Protein AF-A0A820MIR4-F1 (afdb_monomer)

Structure (mmCIF, N/CA/C/O backbone):
data_AF-A0A820MIR4-F1
#
_entry.id   AF-A0A820MIR4-F1
#
loop_
_atom_site.group_PDB
_atom_site.id
_atom_site.type_symbol
_atom_site.label_atom_id
_atom_site.label_alt_id
_atom_site.label_comp_id
_atom_site.label_asym_id
_atom_site.label_entity_id
_atom_site.label_seq_id
_atom_site.pdbx_PDB_ins_code
_atom_site.Cartn_x
_atom_site.Cartn_y
_atom_site.Cartn_z
_atom_site.occupancy
_atom_site.B_iso_or_equiv
_atom_site.auth_seq_id
_atom_site.auth_comp_id
_atom_site.auth_asym_id
_atom_site.auth_atom_id
_atom_site.pdbx_PDB_model_num
ATOM 1 N N . LYS A 1 1 ? 10.603 16.743 -13.300 1.00 85.00 1 LYS A N 1
ATOM 2 C CA . LYS A 1 1 ? 11.021 15.489 -12.616 1.00 85.00 1 LYS A CA 1
ATOM 3 C C . LYS A 1 1 ? 10.578 14.235 -13.383 1.00 85.00 1 LYS A C 1
ATOM 5 O O . LYS A 1 1 ? 11.448 13.478 -13.778 1.00 85.00 1 LYS A O 1
ATOM 10 N N . ILE A 1 2 ? 9.287 14.057 -13.701 1.00 94.00 2 ILE A N 1
ATOM 11 C CA . ILE A 1 2 ? 8.796 12.882 -14.462 1.00 94.00 2 ILE A CA 1
ATOM 12 C C . ILE A 1 2 ? 9.380 12.801 -15.887 1.00 94.00 2 ILE A C 1
ATOM 14 O O . ILE A 1 2 ? 9.874 11.751 -16.275 1.00 94.00 2 ILE A O 1
ATOM 18 N N . ILE A 1 3 ? 9.421 13.915 -16.632 1.00 94.75 3 ILE A N 1
ATOM 19 C CA . ILE A 1 3 ? 9.989 13.959 -18.000 1.00 94.75 3 ILE A CA 1
ATOM 20 C C . ILE A 1 3 ? 11.450 13.473 -18.031 1.00 94.75 3 ILE A C 1
ATOM 22 O O . ILE A 1 3 ? 11.845 12.747 -18.939 1.00 94.75 3 ILE A O 1
ATOM 26 N N . ALA A 1 4 ? 12.241 13.818 -17.009 1.00 94.31 4 ALA A N 1
ATOM 27 C CA . ALA A 1 4 ? 13.628 13.372 -16.893 1.00 94.31 4 ALA A CA 1
ATOM 28 C C . ALA A 1 4 ? 13.730 11.854 -16.643 1.00 94.31 4 ALA A C 1
ATOM 30 O O . ALA A 1 4 ? 14.529 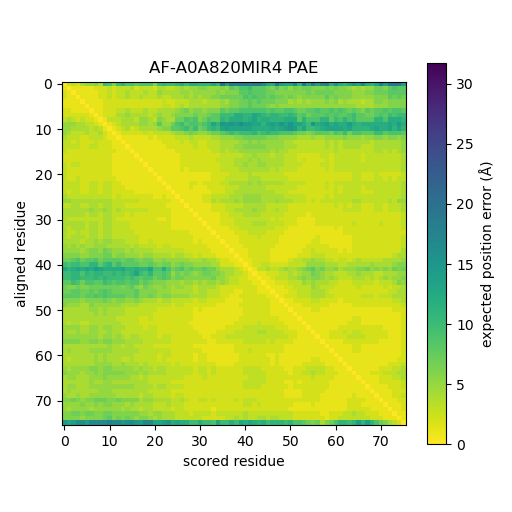11.186 -17.292 1.00 94.31 4 ALA A O 1
ATOM 31 N N . ALA A 1 5 ? 12.887 11.291 -15.769 1.00 92.19 5 ALA A N 1
ATOM 32 C CA . ALA A 1 5 ? 12.834 9.844 -15.529 1.00 92.19 5 ALA A CA 1
ATOM 33 C C . ALA A 1 5 ? 12.337 9.061 -16.763 1.00 92.19 5 ALA A C 1
ATOM 35 O O . ALA A 1 5 ? 12.868 8.000 -17.094 1.00 92.19 5 ALA A O 1
ATOM 36 N N . HIS A 1 6 ? 11.368 9.616 -17.498 1.00 93.12 6 HIS A N 1
ATOM 37 C CA . HIS A 1 6 ? 10.912 9.055 -18.769 1.00 93.12 6 HIS A CA 1
ATOM 38 C C . HIS A 1 6 ? 12.034 9.064 -19.816 1.00 93.12 6 HIS A C 1
ATOM 40 O O . HIS A 1 6 ? 12.274 8.063 -20.485 1.00 93.12 6 HIS A O 1
ATOM 46 N N . ALA A 1 7 ? 12.791 10.162 -19.913 1.00 93.06 7 ALA A N 1
ATOM 47 C CA . ALA A 1 7 ? 13.931 10.257 -20.818 1.00 93.06 7 ALA A CA 1
ATOM 48 C C . ALA A 1 7 ? 15.017 9.200 -20.538 1.00 93.06 7 ALA A C 1
ATOM 50 O O . ALA A 1 7 ? 15.648 8.746 -21.490 1.00 93.06 7 ALA A O 1
ATOM 51 N N . GLN A 1 8 ? 15.203 8.788 -19.277 1.00 89.81 8 GLN A N 1
ATOM 52 C CA . GLN A 1 8 ? 16.113 7.701 -18.877 1.00 89.81 8 GLN A CA 1
ATOM 53 C C . GLN A 1 8 ? 15.589 6.301 -19.246 1.00 89.81 8 GLN A C 1
ATOM 55 O O . GLN A 1 8 ? 16.346 5.336 -19.230 1.00 89.81 8 GLN A O 1
ATOM 60 N N . SER A 1 9 ? 14.306 6.186 -19.595 1.00 89.38 9 SER A N 1
ATOM 61 C CA . SER A 1 9 ? 13.634 4.924 -19.924 1.00 89.38 9 SER A CA 1
ATOM 62 C C . SER A 1 9 ? 13.385 4.751 -21.430 1.00 89.38 9 SER A C 1
ATOM 64 O O . SER A 1 9 ? 12.669 3.839 -21.822 1.00 89.38 9 SER A O 1
ATOM 66 N N . ARG A 1 10 ? 13.982 5.601 -22.285 1.00 85.38 10 ARG A N 1
ATOM 67 C CA . ARG A 1 10 ? 13.734 5.649 -23.744 1.00 85.38 10 ARG A CA 1
ATOM 68 C C . ARG A 1 10 ? 13.932 4.328 -24.490 1.00 85.38 10 ARG A C 1
ATOM 70 O O . ARG A 1 10 ? 13.291 4.128 -25.511 1.00 85.38 10 ARG A O 1
ATOM 77 N N . ASN A 1 11 ? 14.802 3.454 -23.989 1.00 92.00 11 ASN A N 1
ATOM 78 C CA . ASN A 1 11 ? 15.134 2.177 -24.628 1.00 92.00 11 ASN A CA 1
ATOM 79 C C . ASN A 1 11 ? 14.453 0.977 -23.948 1.00 92.00 11 ASN A C 1
ATOM 81 O O . ASN A 1 11 ? 14.856 -0.160 -24.171 1.00 92.00 11 ASN A O 1
ATOM 85 N N . ILE A 1 12 ? 13.471 1.218 -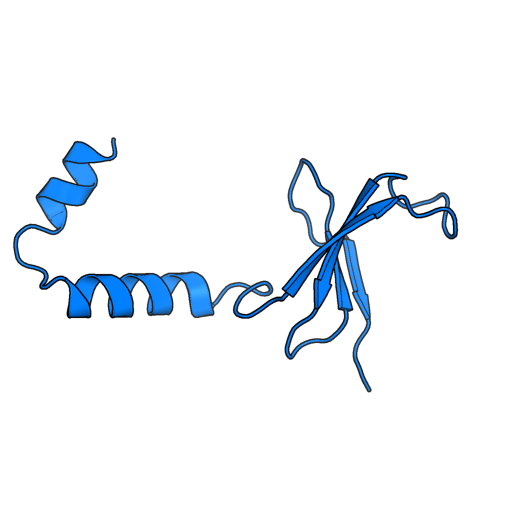23.074 1.00 95.31 12 ILE A N 1
ATOM 86 C CA . ILE A 1 12 ? 12.736 0.169 -22.363 1.00 95.31 12 ILE A CA 1
ATOM 87 C C . ILE A 1 12 ? 11.416 -0.065 -23.098 1.00 95.31 12 ILE A C 1
ATOM 89 O O . ILE A 1 12 ? 10.681 0.884 -23.374 1.00 95.31 12 ILE A O 1
ATOM 93 N N . THR A 1 13 ? 11.102 -1.323 -23.413 1.00 96.56 13 THR A N 1
ATOM 94 C CA . THR A 1 13 ? 9.803 -1.661 -24.005 1.00 96.56 13 THR A CA 1
ATOM 95 C C . THR A 1 13 ? 8.674 -1.431 -22.990 1.00 96.56 13 THR A C 1
ATOM 97 O O . THR A 1 13 ? 8.911 -1.467 -21.779 1.00 96.56 13 THR A O 1
ATOM 100 N N . PRO A 1 14 ? 7.418 -1.231 -23.427 1.00 95.62 14 PRO A N 1
ATOM 101 C CA . PRO A 1 14 ? 6.298 -1.108 -22.496 1.00 95.62 14 PRO A CA 1
ATOM 102 C C . PRO A 1 14 ? 6.159 -2.305 -21.544 1.00 95.62 14 PRO A C 1
ATOM 104 O O . PRO A 1 14 ? 5.786 -2.124 -20.387 1.00 95.62 14 PRO A O 1
ATOM 107 N N . GLU A 1 15 ? 6.478 -3.516 -22.006 1.00 97.38 15 GLU A N 1
ATOM 108 C CA . GLU A 1 15 ? 6.394 -4.727 -21.187 1.00 97.38 15 GLU A CA 1
ATOM 109 C C . GLU A 1 15 ? 7.511 -4.779 -20.140 1.00 97.38 15 GLU A C 1
ATOM 111 O O . GLU A 1 15 ? 7.245 -4.959 -18.950 1.00 97.38 1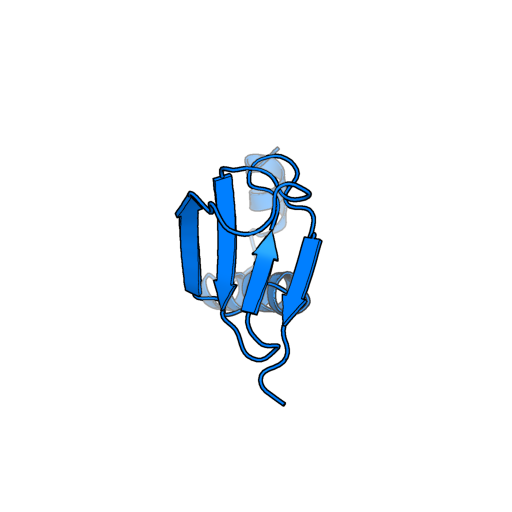5 GLU A O 1
ATOM 116 N N . ASP A 1 16 ? 8.749 -4.484 -20.541 1.00 96.44 16 ASP A N 1
ATOM 117 C CA . ASP A 1 16 ? 9.874 -4.392 -19.607 1.00 96.44 16 ASP A CA 1
ATOM 118 C C . ASP A 1 16 ? 9.657 -3.289 -18.567 1.00 96.44 16 ASP A C 1
ATOM 120 O O . ASP A 1 16 ? 10.026 -3.448 -17.401 1.00 96.44 16 ASP A O 1
ATOM 124 N N . ALA A 1 17 ? 9.022 -2.179 -18.955 1.00 96.31 17 ALA A N 1
ATOM 125 C CA . ALA A 1 17 ? 8.673 -1.100 -18.042 1.00 96.31 17 ALA A CA 1
ATOM 126 C C . ALA A 1 17 ? 7.662 -1.561 -16.977 1.00 96.31 17 ALA A C 1
ATOM 128 O O . ALA A 1 17 ? 7.870 -1.282 -15.793 1.00 96.31 17 ALA A O 1
ATOM 129 N N . LYS A 1 18 ? 6.619 -2.315 -17.361 1.00 96.94 18 LYS A N 1
ATOM 130 C CA . LYS A 1 18 ? 5.656 -2.910 -16.414 1.00 96.94 18 LYS A CA 1
ATOM 131 C C . LYS A 1 18 ? 6.338 -3.891 -15.467 1.00 96.94 18 LYS A C 1
ATOM 133 O O . LYS A 1 18 ? 6.164 -3.790 -14.254 1.00 96.94 18 LYS A O 1
ATOM 138 N N . ILE A 1 19 ? 7.158 -4.803 -15.994 1.00 97.12 19 ILE A N 1
ATOM 139 C CA . ILE A 1 19 ? 7.886 -5.787 -15.181 1.00 97.12 19 ILE A CA 1
ATOM 140 C C . ILE A 1 19 ? 8.833 -5.078 -14.209 1.00 97.12 19 ILE A C 1
ATOM 142 O O . ILE A 1 19 ? 8.881 -5.420 -13.027 1.00 97.12 19 ILE A O 1
ATOM 146 N N . LYS A 1 20 ? 9.579 -4.071 -14.675 1.00 95.50 20 LYS A N 1
ATOM 147 C CA . LYS A 1 20 ? 10.498 -3.292 -13.836 1.00 95.50 20 LYS A CA 1
ATOM 148 C C . LYS A 1 20 ? 9.754 -2.547 -12.733 1.00 95.50 20 LYS A C 1
ATOM 150 O O . LYS A 1 20 ? 10.214 -2.554 -11.595 1.00 95.50 20 LYS A O 1
ATOM 155 N N . PHE A 1 21 ? 8.602 -1.957 -13.046 1.00 96.50 21 PHE A N 1
ATOM 156 C CA . PHE A 1 21 ? 7.736 -1.330 -12.052 1.00 96.50 21 PHE A CA 1
ATOM 157 C C . PHE A 1 21 ? 7.290 -2.336 -10.984 1.00 96.50 21 PHE A C 1
ATOM 159 O O . PHE A 1 21 ? 7.491 -2.092 -9.795 1.00 96.50 21 PHE A O 1
ATOM 166 N N . LEU A 1 22 ? 6.778 -3.501 -11.398 1.00 98.12 22 LEU A N 1
ATOM 167 C CA . LEU A 1 22 ? 6.354 -4.558 -10.478 1.00 98.12 22 LEU A CA 1
ATOM 168 C C . LEU A 1 22 ? 7.505 -5.052 -9.594 1.00 98.12 22 LEU A C 1
ATOM 170 O O . LEU A 1 22 ? 7.313 -5.193 -8.393 1.00 98.12 22 LEU A O 1
ATOM 174 N N . LYS A 1 23 ? 8.711 -5.240 -10.147 1.00 96.62 23 LYS A N 1
ATOM 175 C CA . LYS A 1 23 ? 9.908 -5.648 -9.386 1.00 96.62 23 LYS A CA 1
ATOM 176 C C . LYS A 1 23 ? 10.289 -4.661 -8.279 1.00 96.62 23 LYS A C 1
ATOM 178 O O . LYS A 1 23 ? 10.816 -5.094 -7.258 1.00 96.62 23 LYS A O 1
ATOM 183 N N . ILE A 1 24 ? 10.035 -3.365 -8.474 1.00 96.19 24 ILE A N 1
ATOM 184 C CA . ILE A 1 24 ? 10.285 -2.337 -7.455 1.00 96.19 24 ILE A CA 1
ATOM 185 C C . ILE A 1 24 ? 9.258 -2.460 -6.327 1.00 96.19 24 ILE A C 1
ATOM 187 O O . ILE A 1 24 ? 9.634 -2.560 -5.162 1.00 96.19 24 ILE A O 1
ATOM 191 N N . ILE A 1 25 ? 7.966 -2.477 -6.664 1.00 97.44 25 ILE A N 1
ATOM 192 C CA . ILE A 1 25 ? 6.901 -2.410 -5.653 1.00 97.44 25 ILE A CA 1
ATOM 193 C C . ILE A 1 25 ? 6.626 -3.750 -4.960 1.00 97.44 25 ILE A C 1
ATOM 195 O O . ILE A 1 25 ? 6.062 -3.754 -3.873 1.00 97.44 25 ILE A O 1
ATOM 199 N N . TYR A 1 26 ? 7.049 -4.881 -5.537 1.00 96.44 26 TYR A N 1
ATOM 200 C CA . TYR A 1 26 ? 6.892 -6.222 -4.951 1.00 96.44 26 TYR A CA 1
ATOM 201 C C . TYR A 1 26 ? 7.511 -6.351 -3.549 1.00 96.44 26 TYR A C 1
ATOM 203 O O . TYR A 1 26 ? 7.047 -7.152 -2.740 1.00 96.44 26 TYR A O 1
ATOM 211 N N . GLN A 1 27 ? 8.549 -5.562 -3.262 1.00 94.62 27 GLN A N 1
ATOM 212 C CA . GLN A 1 27 ? 9.251 -5.572 -1.977 1.00 94.62 27 GLN A CA 1
ATOM 213 C C . GLN A 1 27 ? 8.450 -4.898 -0.855 1.00 94.62 27 GLN A C 1
ATOM 215 O O . GLN A 1 27 ? 8.802 -5.027 0.315 1.00 94.62 27 GLN A O 1
ATOM 220 N N . TRP A 1 28 ? 7.403 -4.144 -1.192 1.00 95.12 28 TRP A N 1
ATOM 221 C CA . TRP A 1 28 ? 6.613 -3.413 -0.211 1.00 95.12 28 TRP A CA 1
ATOM 222 C C . TRP A 1 28 ? 5.682 -4.362 0.545 1.00 95.12 28 TRP A C 1
ATOM 224 O O . TRP A 1 28 ? 5.052 -5.235 -0.051 1.00 95.12 28 TRP A O 1
ATOM 234 N N . SER A 1 29 ? 5.519 -4.140 1.852 1.00 93.25 29 SER A N 1
ATOM 235 C CA . SER A 1 29 ? 4.605 -4.920 2.706 1.00 93.25 29 SER A CA 1
ATOM 236 C C . SER A 1 29 ? 3.135 -4.824 2.281 1.00 93.25 29 SER A C 1
ATOM 238 O O . SER A 1 29 ? 2.319 -5.656 2.667 1.00 93.25 29 SER A O 1
ATOM 240 N N . THR A 1 30 ? 2.798 -3.822 1.469 1.00 96.19 30 THR A N 1
ATOM 241 C CA . THR A 1 30 ? 1.460 -3.561 0.932 1.00 96.19 30 THR A CA 1
ATOM 242 C C . THR A 1 30 ? 1.269 -4.070 -0.498 1.00 96.19 30 THR A C 1
ATOM 244 O O . THR A 1 30 ? 0.193 -3.886 -1.077 1.00 96.19 30 THR A O 1
ATOM 247 N N . PHE A 1 31 ? 2.266 -4.732 -1.088 1.00 97.81 31 PHE A N 1
ATOM 248 C CA . PHE A 1 31 ? 2.130 -5.306 -2.421 1.00 97.81 31 PHE A CA 1
ATOM 249 C C . PHE A 1 31 ? 1.029 -6.372 -2.466 1.00 97.81 31 PHE A C 1
ATOM 251 O O . PHE A 1 31 ? 0.953 -7.248 -1.605 1.00 97.81 31 PHE A O 1
ATOM 258 N N . GLY A 1 32 ? 0.185 -6.306 -3.500 1.00 97.50 32 GLY A N 1
ATOM 259 C CA . GLY A 1 32 ? -0.909 -7.259 -3.688 1.00 97.50 32 GLY A CA 1
ATOM 260 C C . GLY A 1 32 ? -2.000 -7.166 -2.619 1.00 97.50 32 GLY A C 1
ATOM 261 O O . GLY A 1 32 ? -2.607 -8.183 -2.297 1.00 97.50 32 GLY A O 1
ATOM 262 N N . SER A 1 33 ? -2.229 -5.978 -2.048 1.00 98.38 33 SER A N 1
ATOM 263 C CA . SER A 1 33 ? -3.289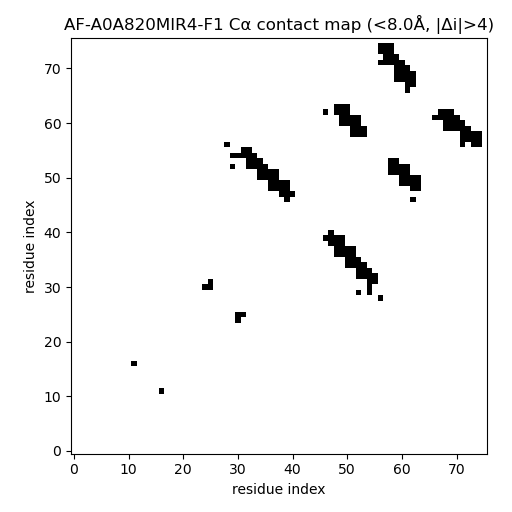 -5.773 -1.054 1.00 98.38 33 SER A CA 1
ATOM 264 C C . SER A 1 33 ? -4.596 -5.300 -1.676 1.00 98.38 33 SER A C 1
ATOM 266 O O . SER A 1 33 ? -4.594 -4.493 -2.605 1.00 98.38 33 SER A O 1
ATOM 268 N N . ALA A 1 34 ? -5.710 -5.728 -1.086 1.00 98.56 34 ALA A N 1
ATOM 269 C CA . ALA A 1 34 ? -6.974 -5.008 -1.173 1.00 98.56 34 ALA A CA 1
ATOM 270 C C . ALA A 1 34 ? -7.014 -3.932 -0.076 1.00 98.56 34 ALA A C 1
ATOM 272 O O . ALA A 1 34 ? -6.635 -4.212 1.063 1.00 98.56 34 ALA A O 1
ATOM 273 N N . PHE A 1 35 ? -7.456 -2.719 -0.415 1.00 98.25 35 PHE A N 1
ATOM 274 C CA . PHE A 1 35 ? -7.469 -1.575 0.498 1.00 98.25 35 PHE A CA 1
ATOM 275 C C . PHE A 1 35 ? -8.889 -1.121 0.826 1.00 98.25 35 PHE A C 1
ATOM 277 O O . PHE A 1 35 ? -9.737 -1.043 -0.062 1.00 98.25 35 PHE A O 1
ATOM 284 N N . PHE A 1 36 ? -9.114 -0.765 2.090 1.00 98.31 36 PHE A N 1
ATOM 285 C CA . PHE A 1 36 ? -10.396 -0.293 2.602 1.00 98.31 36 PHE A CA 1
ATOM 286 C C . PHE A 1 36 ? -10.175 0.922 3.497 1.00 98.31 36 PHE A C 1
ATOM 288 O O . PHE A 1 36 ? -9.440 0.847 4.480 1.00 98.31 36 PHE A O 1
ATOM 295 N N . GLU A 1 37 ? -10.815 2.040 3.174 1.00 97.88 37 GLU A N 1
ATOM 296 C CA . GLU A 1 37 ? -10.899 3.175 4.091 1.00 97.88 37 GLU A CA 1
ATOM 297 C C . GLU A 1 37 ? -12.052 2.937 5.058 1.00 97.88 37 GLU A C 1
ATOM 299 O O . GLU A 1 37 ? -13.186 2.693 4.643 1.00 97.88 37 GLU A O 1
ATOM 304 N N . VAL A 1 38 ? -11.756 2.974 6.354 1.00 96.69 38 VAL A N 1
ATOM 305 C CA . VAL A 1 38 ? -12.732 2.664 7.397 1.00 96.69 38 VAL A CA 1
ATOM 306 C C . VAL A 1 38 ? -12.723 3.713 8.492 1.00 96.69 38 VAL A C 1
ATOM 308 O O . VAL A 1 38 ? -11.717 4.379 8.750 1.00 96.69 38 VAL A O 1
ATOM 311 N N . LYS A 1 39 ? -13.865 3.806 9.170 1.00 97.06 39 LYS A N 1
ATOM 312 C CA . LYS A 1 39 ? -14.014 4.525 10.425 1.00 97.06 39 LYS A CA 1
ATOM 313 C C . LYS A 1 39 ? -14.130 3.501 11.554 1.00 97.06 39 LYS A C 1
ATOM 315 O O . LYS A 1 39 ? -15.122 2.780 11.610 1.00 97.06 39 LYS A O 1
ATOM 320 N N . GLN A 1 40 ? -13.114 3.394 12.400 1.00 92.25 40 GLN A N 1
ATOM 321 C CA . GLN A 1 40 ? -13.086 2.444 13.513 1.00 92.25 40 GLN A CA 1
ATOM 322 C C . GLN A 1 40 ? -13.587 3.107 14.801 1.00 92.25 40 GLN A C 1
ATOM 324 O O . GLN A 1 40 ? -13.393 4.304 15.004 1.00 92.25 40 GLN A O 1
ATOM 329 N N . THR A 1 41 ? -14.222 2.324 15.670 1.00 94.69 41 THR A N 1
ATOM 330 C CA . THR A 1 41 ? -14.773 2.788 16.957 1.00 94.69 41 THR A CA 1
ATOM 331 C C . THR A 1 41 ? -14.372 1.884 18.122 1.00 94.69 41 THR A C 1
ATOM 333 O O . THR A 1 41 ? -14.984 1.939 19.185 1.00 94.69 41 THR A O 1
ATOM 336 N N . SER A 1 42 ? -13.406 0.995 17.903 1.00 91.56 42 SER A N 1
ATOM 337 C CA . SER A 1 42 ? -13.108 -0.126 18.794 1.00 91.56 42 SER A CA 1
ATOM 338 C C . SER A 1 42 ? -11.950 0.176 19.737 1.00 91.56 42 SER A C 1
ATOM 340 O O . SER A 1 42 ? -12.005 -0.212 20.899 1.00 91.56 42 SER A O 1
ATOM 342 N N . ASP A 1 43 ? -10.911 0.858 19.246 1.00 91.25 43 ASP A N 1
ATOM 343 C CA . ASP A 1 43 ? -9.688 1.121 20.006 1.00 91.25 43 ASP A CA 1
ATOM 344 C C . ASP A 1 43 ? -9.329 2.618 19.955 1.00 91.25 43 ASP A C 1
ATOM 346 O O . ASP A 1 43 ? -8.993 3.137 18.885 1.00 91.25 43 ASP A O 1
ATOM 350 N N . PRO A 1 44 ? -9.387 3.337 21.091 1.00 91.75 44 PRO A N 1
ATOM 351 C CA . PRO A 1 44 ? -9.118 4.772 21.141 1.00 91.75 44 PRO A CA 1
ATOM 352 C C . PRO A 1 44 ? -7.636 5.134 20.950 1.00 91.75 44 PRO A C 1
ATOM 354 O O . PRO A 1 44 ? -7.323 6.312 20.798 1.00 91.75 44 PRO A O 1
ATOM 357 N N . THR A 1 45 ? -6.716 4.163 20.971 1.00 93.12 45 THR A N 1
ATOM 358 C CA . THR A 1 45 ? -5.286 4.411 20.722 1.00 93.12 45 THR A CA 1
ATOM 359 C C . THR A 1 45 ? -4.981 4.613 19.238 1.00 93.12 45 THR A C 1
ATOM 361 O O . THR A 1 45 ? -3.988 5.259 18.892 1.00 93.12 45 THR A O 1
ATOM 364 N N . PHE A 1 46 ? -5.850 4.115 18.352 1.00 93.38 46 PHE A N 1
ATOM 365 C CA . PHE A 1 46 ? -5.747 4.332 16.916 1.00 93.38 46 PHE A CA 1
ATOM 366 C C . PHE A 1 46 ? -6.563 5.549 16.461 1.00 93.38 46 PHE A C 1
ATOM 368 O O . PHE A 1 46 ? -7.601 5.866 17.046 1.00 93.38 46 PHE A O 1
ATOM 375 N N . PRO A 1 47 ? -6.156 6.211 15.361 1.00 93.94 47 PRO A N 1
ATOM 376 C CA . PRO A 1 47 ? -6.994 7.204 14.705 1.00 93.94 47 PRO A CA 1
ATOM 377 C C . PRO A 1 47 ? -8.379 6.644 14.364 1.00 93.94 47 PRO A C 1
ATOM 379 O O . PRO A 1 47 ? -8.537 5.464 14.052 1.00 93.94 47 PRO A O 1
ATOM 382 N N . GLU A 1 48 ? -9.385 7.516 14.369 1.00 95.31 48 GLU A N 1
ATOM 383 C CA . GLU A 1 48 ? -10.759 7.139 14.020 1.00 95.31 48 GLU A CA 1
ATOM 384 C C . GLU A 1 48 ? -10.862 6.692 12.550 1.00 95.31 48 GLU A C 1
ATOM 386 O O . GLU A 1 48 ? -11.621 5.788 12.222 1.00 95.31 48 GLU A O 1
ATOM 391 N N . GLN A 1 49 ? -10.063 7.295 11.664 1.00 97.00 49 GLN A N 1
ATOM 392 C CA . GLN A 1 49 ? -9.947 6.901 10.260 1.00 97.00 49 GLN A CA 1
ATOM 393 C C . GLN A 1 49 ? -8.707 6.037 10.046 1.00 97.00 49 GLN A C 1
ATOM 395 O O . GLN A 1 49 ? -7.592 6.463 10.354 1.00 97.00 49 GLN A O 1
ATOM 400 N N . LEU A 1 50 ? -8.887 4.864 9.445 1.00 97.31 50 LEU A N 1
ATOM 401 C CA . LEU A 1 50 ? -7.806 3.943 9.110 1.00 97.31 50 LEU A CA 1
ATOM 402 C C . LEU A 1 50 ? -7.881 3.510 7.651 1.00 97.31 50 LEU A C 1
ATOM 404 O O . LEU A 1 50 ? -8.959 3.405 7.067 1.00 97.31 50 LEU A O 1
ATOM 408 N N . LEU A 1 51 ? -6.716 3.206 7.086 1.00 98.25 51 LEU A N 1
ATOM 409 C CA . LEU A 1 51 ? -6.605 2.448 5.849 1.00 98.25 51 LEU A CA 1
ATOM 410 C C . LEU A 1 51 ? -6.274 0.998 6.212 1.00 98.25 51 LEU A C 1
ATOM 412 O O . LEU A 1 5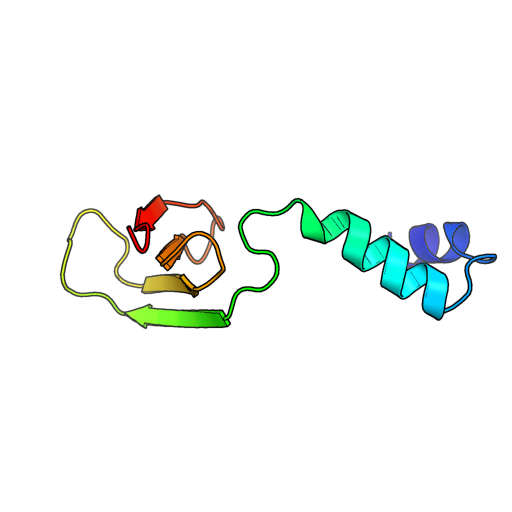1 ? -5.200 0.722 6.740 1.00 98.25 51 LEU A O 1
ATOM 416 N N . ILE A 1 52 ? -7.185 0.071 5.935 1.00 98.06 52 ILE A N 1
ATOM 417 C CA . ILE A 1 52 ? -6.946 -1.362 6.104 1.00 98.06 52 ILE A CA 1
ATOM 418 C C . ILE A 1 52 ? -6.397 -1.931 4.799 1.00 98.06 52 ILE A C 1
ATOM 420 O O . ILE A 1 52 ? -6.979 -1.703 3.740 1.00 98.06 52 ILE A O 1
ATOM 424 N N . ALA A 1 53 ? -5.309 -2.697 4.876 1.00 98.56 53 ALA A N 1
ATOM 425 C CA . ALA A 1 53 ? -4.762 -3.449 3.751 1.00 98.56 53 ALA A CA 1
ATOM 426 C C . ALA A 1 53 ? -4.764 -4.953 4.053 1.00 98.56 53 ALA A C 1
ATOM 428 O O . ALA A 1 53 ? -4.092 -5.403 4.982 1.00 98.56 53 ALA A O 1
ATOM 429 N N . ILE A 1 54 ? -5.498 -5.731 3.257 1.00 98.44 54 ILE A N 1
ATOM 430 C CA . ILE A 1 54 ? -5.578 -7.193 3.380 1.00 98.44 54 ILE A CA 1
ATOM 431 C C . ILE A 1 54 ? -4.720 -7.825 2.287 1.00 98.44 5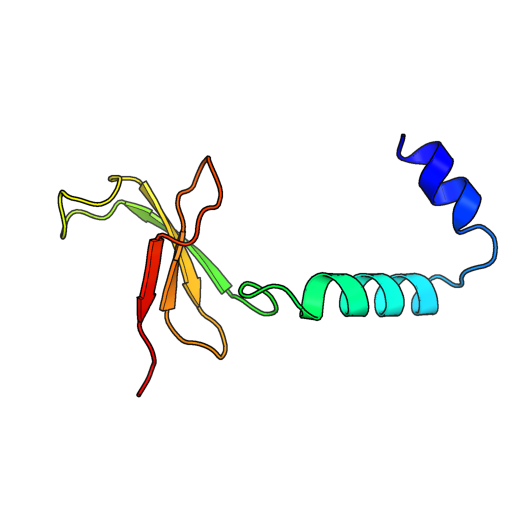4 ILE A C 1
ATOM 433 O O . ILE A 1 54 ? -4.950 -7.568 1.104 1.00 98.44 54 ILE A O 1
ATOM 437 N N . ASN A 1 55 ? -3.736 -8.638 2.672 1.00 97.56 55 ASN A N 1
ATOM 438 C CA . ASN A 1 55 ? -2.829 -9.317 1.743 1.00 97.56 55 ASN A CA 1
ATOM 439 C C . ASN A 1 55 ? -2.306 -10.642 2.321 1.00 97.56 55 ASN A C 1
ATOM 441 O O . ASN A 1 55 ? -2.781 -11.113 3.351 1.00 97.56 55 ASN A O 1
ATOM 445 N N . LYS A 1 56 ? -1.306 -11.248 1.665 1.00 96.19 56 LYS A N 1
ATOM 446 C CA . LYS A 1 56 ? -0.709 -12.531 2.084 1.00 96.19 56 LYS A CA 1
ATOM 447 C C . LYS A 1 56 ? -0.146 -12.546 3.515 1.00 96.19 56 LYS A C 1
ATOM 449 O O . LYS A 1 56 ? 0.088 -13.623 4.045 1.00 96.19 56 LYS A O 1
ATOM 454 N N . HIS A 1 57 ? 0.120 -11.382 4.108 1.00 95.50 57 HIS A N 1
ATOM 455 C CA . HIS A 1 57 ? 0.642 -11.240 5.466 1.00 95.50 57 HIS A CA 1
ATOM 456 C C . HIS A 1 57 ? -0.459 -11.137 6.532 1.00 95.50 57 HIS A C 1
ATOM 458 O O . HIS A 1 57 ? -0.142 -11.209 7.715 1.00 95.50 57 HIS A O 1
ATOM 464 N N . GLY A 1 58 ? -1.728 -10.967 6.141 1.00 97.81 58 GLY A N 1
ATOM 465 C CA . GLY A 1 58 ? -2.843 -10.773 7.065 1.00 97.81 58 GLY A CA 1
ATOM 466 C C . GLY A 1 58 ? -3.577 -9.452 6.846 1.00 97.81 58 GLY A C 1
ATOM 467 O O . GLY A 1 58 ? -3.686 -8.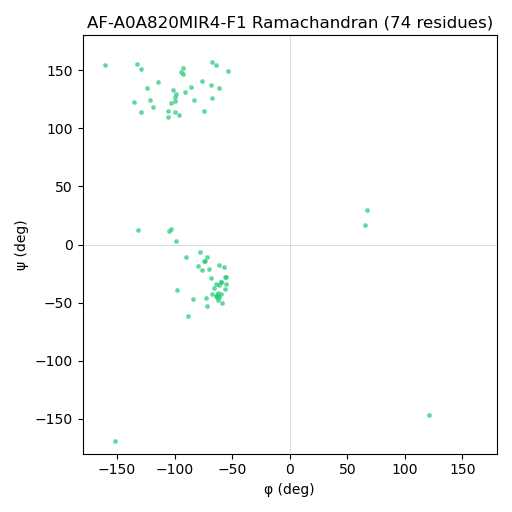952 5.720 1.00 97.81 58 GLY A O 1
ATOM 468 N N . VAL A 1 59 ? -4.080 -8.885 7.943 1.00 98.00 59 VAL A N 1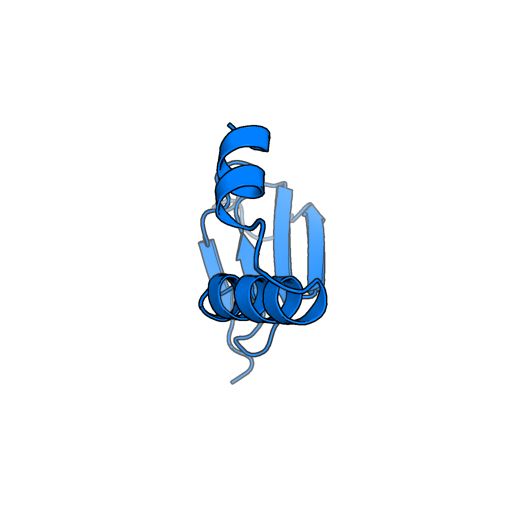
ATOM 469 C CA . VAL A 1 59 ? -4.811 -7.611 7.982 1.00 98.00 59 VAL A CA 1
ATOM 470 C C . VAL A 1 59 ? -3.914 -6.525 8.571 1.00 98.00 59 VAL A C 1
ATOM 472 O O . VAL A 1 59 ? -3.546 -6.574 9.741 1.00 98.00 59 VAL A O 1
ATOM 475 N N . ASN A 1 60 ? -3.568 -5.526 7.765 1.00 97.81 60 ASN A N 1
ATOM 476 C CA . ASN A 1 60 ? -2.714 -4.409 8.160 1.00 97.81 60 ASN A CA 1
ATOM 477 C C . ASN A 1 60 ? -3.556 -3.166 8.443 1.00 97.81 60 ASN A C 1
ATOM 479 O O . ASN A 1 60 ? -4.386 -2.793 7.614 1.00 97.81 60 ASN A O 1
ATOM 483 N N . LEU A 1 61 ? -3.300 -2.492 9.562 1.00 97.31 61 LEU A N 1
ATOM 484 C CA . LEU A 1 61 ? -3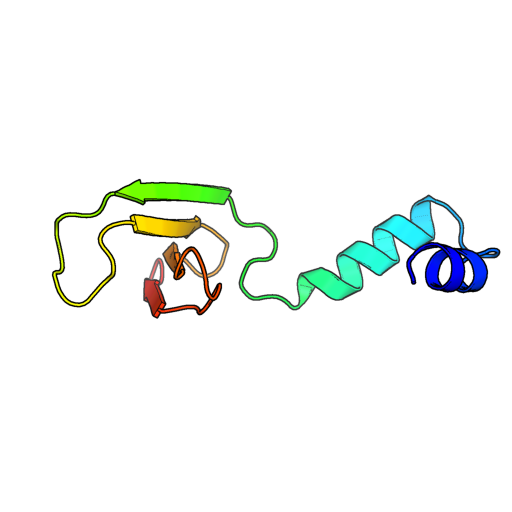.862 -1.178 9.872 1.00 97.31 61 LEU A CA 1
ATOM 485 C C . LEU A 1 61 ? -2.811 -0.115 9.556 1.00 97.31 61 LEU A C 1
ATOM 487 O O . LEU A 1 61 ? -1.694 -0.163 10.071 1.00 97.31 61 LEU A O 1
ATOM 491 N N . ILE A 1 62 ? -3.166 0.841 8.705 1.00 97.88 62 ILE A N 1
ATOM 492 C CA . ILE A 1 62 ? -2.257 1.861 8.183 1.00 97.88 62 ILE A CA 1
ATOM 493 C C . ILE A 1 62 ? -2.830 3.244 8.486 1.00 97.88 62 ILE A C 1
ATOM 495 O O . ILE A 1 62 ? -4.014 3.514 8.259 1.00 97.88 62 ILE A O 1
ATOM 499 N N . HIS A 1 63 ? -1.977 4.149 8.961 1.00 96.75 63 HIS A N 1
ATOM 500 C CA . HIS A 1 63 ? -2.368 5.534 9.183 1.00 96.75 63 HIS A CA 1
ATOM 501 C C . HIS A 1 63 ? -2.655 6.232 7.834 1.00 96.75 63 HIS A C 1
ATOM 503 O O . HIS A 1 63 ? -1.778 6.284 6.965 1.00 96.75 63 HIS A O 1
ATOM 509 N N . PRO A 1 64 ? -3.833 6.852 7.626 1.00 94.81 64 PRO A N 1
ATOM 510 C CA . PRO A 1 64 ? -4.255 7.315 6.302 1.00 94.81 64 PRO A CA 1
ATOM 511 C C . PRO A 1 64 ? -3.421 8.483 5.760 1.00 94.81 64 PRO A C 1
ATOM 513 O O . PRO A 1 64 ? -3.274 8.602 4.545 1.00 94.81 64 PRO A O 1
ATOM 516 N N . LYS A 1 65 ? -2.845 9.334 6.622 1.00 94.31 65 LYS A N 1
ATOM 517 C CA . LYS A 1 65 ? -1.978 10.452 6.192 1.00 94.31 65 LYS A CA 1
ATOM 518 C C . LYS A 1 65 ? -0.503 10.069 6.049 1.00 94.31 65 LYS A C 1
ATOM 520 O O . LYS A 1 65 ? 0.019 10.162 4.945 1.00 94.31 65 LYS A O 1
ATOM 525 N N . SER A 1 66 ? 0.156 9.641 7.130 1.00 96.56 66 SER A N 1
ATOM 526 C CA . SER A 1 66 ? 1.587 9.299 7.105 1.00 96.56 66 SER A CA 1
ATOM 527 C C . SER A 1 66 ? 1.918 8.022 6.330 1.00 96.56 66 SER A C 1
ATOM 529 O O . SER A 1 66 ? 3.044 7.883 5.870 1.00 96.56 66 SER A O 1
ATOM 531 N N . LYS A 1 67 ? 0.936 7.130 6.122 1.00 95.94 67 LYS A N 1
ATOM 532 C CA . LYS A 1 67 ? 1.111 5.790 5.535 1.00 95.94 67 LYS A CA 1
ATOM 533 C C . LYS A 1 67 ? 1.949 4.838 6.394 1.00 95.94 67 LYS A C 1
ATOM 535 O O . LYS A 1 67 ? 2.373 3.797 5.898 1.00 95.94 67 LYS A O 1
ATOM 540 N N . ASP A 1 68 ? 2.127 5.158 7.674 1.00 96.00 68 ASP A N 1
ATOM 541 C CA . ASP A 1 68 ? 2.804 4.274 8.619 1.00 96.00 68 ASP A CA 1
ATOM 542 C C . ASP A 1 68 ? 1.961 3.026 8.886 1.00 96.00 68 ASP A C 1
ATOM 544 O O . ASP A 1 68 ? 0.742 3.105 9.077 1.00 96.00 68 ASP A O 1
ATOM 548 N N . LEU A 1 69 ? 2.627 1.874 8.918 1.00 96.50 69 LEU A N 1
ATOM 549 C CA . LEU A 1 69 ? 2.036 0.619 9.359 1.00 96.50 69 LEU A CA 1
ATOM 550 C C . LEU A 1 69 ? 1.910 0.648 10.886 1.00 96.50 69 LEU A C 1
ATOM 552 O O . LEU A 1 69 ? 2.918 0.686 11.585 1.00 96.50 69 LEU A O 1
ATOM 556 N N . LEU A 1 70 ? 0.678 0.630 11.391 1.00 96.00 70 LEU A N 1
ATOM 557 C CA . LEU A 1 70 ? 0.391 0.680 12.824 1.00 96.00 70 LEU A CA 1
ATOM 558 C C . LEU A 1 70 ? 0.469 -0.714 13.449 1.00 96.00 70 LEU A C 1
ATOM 560 O O . LEU A 1 70 ? 1.089 -0.889 14.493 1.00 96.00 70 LEU A O 1
ATOM 564 N N . ILE A 1 71 ? -0.154 -1.705 12.805 1.00 96.12 71 ILE A N 1
ATOM 565 C CA . ILE A 1 71 ? -0.141 -3.102 13.250 1.00 96.12 71 ILE A CA 1
ATOM 566 C C . ILE A 1 71 ? -0.514 -4.051 12.105 1.00 96.12 71 ILE A C 1
ATOM 568 O O . ILE A 1 71 ? -1.234 -3.671 11.177 1.00 96.12 71 ILE A O 1
ATOM 572 N N . THR A 1 72 ? -0.049 -5.297 12.199 1.00 97.19 72 THR A N 1
ATOM 573 C CA . THR A 1 72 ? -0.442 -6.413 11.331 1.00 97.19 72 THR A CA 1
ATOM 574 C C . THR A 1 72 ? -1.035 -7.531 12.180 1.00 97.19 72 THR A C 1
ATOM 576 O O . THR A 1 72 ? -0.374 -8.046 13.080 1.00 97.19 72 THR A O 1
ATOM 579 N N . TYR A 1 73 ? -2.259 -7.939 11.861 1.00 97.19 73 TYR A N 1
ATOM 580 C CA . TYR A 1 73 ? -2.887 -9.136 12.407 1.00 97.19 73 TYR A CA 1
ATOM 581 C C . TYR A 1 73 ? -2.680 -10.295 11.431 1.00 97.19 73 TYR A C 1
ATOM 583 O O . TYR A 1 73 ? -3.231 -10.276 10.327 1.00 97.19 73 TYR A O 1
ATOM 591 N N . SER A 1 74 ? -1.864 -11.278 11.825 1.00 96.88 74 SER A N 1
ATOM 592 C CA . SER A 1 74 ? -1.638 -12.498 11.037 1.00 96.88 74 SER A CA 1
ATOM 593 C C . SER A 1 74 ? -2.925 -13.319 10.917 1.00 96.88 74 SER A C 1
ATOM 595 O O . SER A 1 74 ? -3.790 -13.265 11.788 1.00 96.88 74 SER A O 1
ATOM 597 N N . PHE A 1 75 ? -3.035 -14.116 9.853 1.00 96.44 75 PHE A N 1
ATOM 598 C CA . PHE A 1 75 ? -4.110 -15.106 9.713 1.00 96.44 75 PHE A CA 1
ATOM 599 C C . PHE A 1 75 ? -3.889 -16.386 10.539 1.00 96.44 75 PHE A C 1
ATOM 601 O O . PHE A 1 75 ? -4.768 -17.245 10.553 1.00 96.44 75 PHE A O 1
ATOM 608 N N . THR A 1 76 ? -2.724 -16.532 11.172 1.00 86.62 76 THR A N 1
ATOM 609 C CA . THR A 1 76 ? -2.309 -17.704 11.964 1.00 86.62 76 THR A CA 1
ATOM 610 C C . THR A 1 76 ? -2.445 -17.471 13.454 1.00 86.62 76 THR A C 1
ATOM 612 O O . THR A 1 76 ? -1.918 -16.421 13.896 1.00 86.62 76 THR A O 1
#

Secondary structure (DSSP, 8-state):
-HHHHHHTTTT--HHHHHHHHHHHHTTSTTTT-EEEEEE--S-TTS-SEEEEEEETTEEEEE-TTT--EEEEE---

InterPro domains:
  IPR000299 FERM domain [PS50057] (1-76)
  IPR011993 PH-like domain superfamily [G3DSA:2.30.29.30] (32-76)
  IPR019748 FERM central domain [PF00373] (1-36)
  IPR019748 FERM central domain [cd14473] (1-28)
  IPR035963 FERM superfamily, second domain [SSF47031] (1-31)
  IPR051567 Unconventional Myosin ATPase [PTHR22692] (2-76)

Nearest PDB structures (foldseek):
  5xbf-assembly1_A  TM=9.865E-01  e=4.460E-07  Homo sapiens
  5mv7-assembly1_A  TM=9.916E-01  e=1.753E-06  Homo sapiens
  5mv8-assembly1_A  TM=9.869E-01  e=1.865E-06  Homo sapiens
  5mv9-assembly1_A  TM=9.730E-01  e=5.046E-06  Homo sapiens
  8t09-assembly1_A  TM=7.159E-01  e=5.348E-02  Homo sapiens

Radius of gyration: 16.91 Å; Cα contacts (8 Å, |Δi|>4): 89; chains: 1; bounding box: 31×33×46 Å

Organism: NCBI:txid433720

Foldseek 3Di:
DVVVVVVVCVPPDPVNVVVVVCVVCVPDPLPPWDWDWAQDDDDPVDDRTWIWTADPQAIWTADPPVRDTPDHDGPD

Solvent-accessible surface area (backbone atoms only — not comparable to full-atom values): 4664 Å² total; per-residue (Å²): 113,67,69,59,56,51,63,77,43,73,89,53,51,76,65,56,48,51,53,53,52,47,65,61,50,60,77,42,96,67,46,83,45,53,76,44,83,44,79,58,91,85,56,89,91,51,68,50,58,34,31,37,36,41,37,97,75,24,45,30,40,24,39,70,83,87,63,46,78,75,49,73,46,58,89,120

pLDDT: mean 95.41, std 2.9, range [85.0, 98.56]

Mean predicted aligned error: 3.61 Å

Sequence (76 aa):
KIIAAHAQSRNITPEDAKIKFLKIIYQWSTFGSAFFEVKQTSDPTFPEQLLIAINKHGVNLIHPKSKDLLITYSFT